Protein AF-A0A835Z784-F1 (afdb_monomer)

Secondary structure (DSSP, 8-state):
-----TT--BTTB-HHHHS-GGGSPP---HHHHHHHHHHHHHHHHH-TTSPP-------TTGGGGSBPPTTS---EEEETTEEEE--BPPTT-TTHHHHHHHHH-

Structure (mmCIF, N/CA/C/O backbone):
data_AF-A0A835Z784-F1
#
_entry.id   AF-A0A835Z784-F1
#
loop_
_atom_site.group_PDB
_atom_site.id
_atom_site.type_symbol
_atom_site.label_atom_id
_atom_site.label_alt_id
_atom_site.label_comp_id
_atom_site.label_asym_id
_atom_site.label_entity_id
_atom_site.label_seq_id
_atom_site.pdbx_PDB_ins_code
_atom_site.Cartn_x
_atom_site.Cartn_y
_atom_site.Cartn_z
_atom_site.occupancy
_atom_site.B_iso_or_equiv
_atom_site.auth_seq_id
_atom_site.auth_comp_id
_atom_site.auth_asym_id
_atom_site.auth_atom_id
_atom_site.pdbx_PDB_model_num
ATOM 1 N N . ARG A 1 1 ? 10.256 -16.336 -6.025 1.00 66.38 1 ARG A N 1
ATOM 2 C CA . ARG A 1 1 ? 9.371 -15.150 -6.152 1.00 66.38 1 ARG A CA 1
ATOM 3 C C . ARG A 1 1 ? 10.156 -14.099 -6.914 1.00 66.38 1 ARG A C 1
ATOM 5 O O . ARG A 1 1 ? 11.215 -13.735 -6.429 1.00 66.38 1 ARG A O 1
ATOM 12 N N . VAL A 1 2 ? 9.686 -13.670 -8.083 1.00 73.56 2 VAL A N 1
ATOM 13 C CA . VAL A 1 2 ? 10.287 -12.526 -8.786 1.00 73.56 2 VAL A CA 1
ATOM 14 C C . VAL A 1 2 ? 9.889 -11.252 -8.039 1.00 73.56 2 VAL A C 1
ATOM 16 O O . VAL A 1 2 ? 8.730 -11.116 -7.625 1.00 73.56 2 VAL A O 1
ATOM 19 N N . VAL A 1 3 ? 10.861 -10.378 -7.792 1.00 77.62 3 VAL A N 1
ATOM 20 C CA . VAL A 1 3 ? 10.683 -9.074 -7.146 1.00 77.62 3 VAL A CA 1
ATOM 21 C C . VAL A 1 3 ? 11.267 -8.033 -8.087 1.00 77.62 3 VAL A C 1
ATOM 23 O O . VAL A 1 3 ? 12.387 -8.203 -8.557 1.00 77.62 3 VAL A O 1
ATOM 26 N N . HIS A 1 4 ? 10.496 -6.987 -8.368 1.00 80.69 4 HIS A N 1
ATOM 27 C CA . HIS A 1 4 ? 10.965 -5.859 -9.156 1.00 80.69 4 HIS A CA 1
ATOM 28 C C . HIS A 1 4 ? 11.724 -4.927 -8.228 1.00 80.69 4 HIS A C 1
ATOM 30 O O . HIS A 1 4 ? 11.138 -4.397 -7.282 1.00 80.69 4 HIS A O 1
ATOM 36 N N . ASP A 1 5 ? 13.009 -4.725 -8.492 1.00 86.94 5 ASP A N 1
ATOM 37 C CA . ASP A 1 5 ? 13.722 -3.622 -7.870 1.00 86.94 5 ASP A CA 1
ATOM 38 C C . ASP A 1 5 ? 13.455 -2.350 -8.678 1.00 86.94 5 ASP A C 1
ATOM 40 O O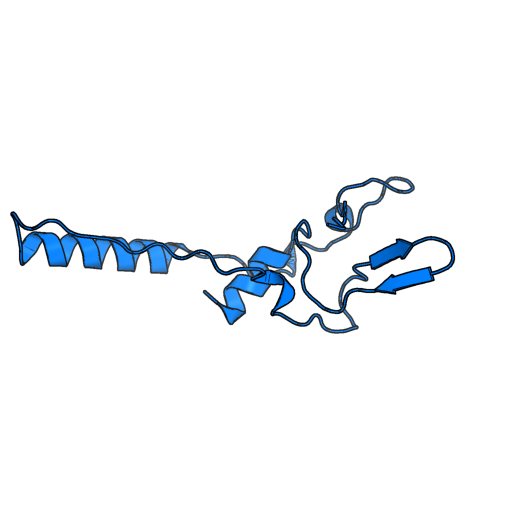 . ASP A 1 5 ? 14.153 -2.030 -9.635 1.00 86.94 5 ASP A O 1
ATOM 44 N N . LEU A 1 6 ? 12.384 -1.651 -8.309 1.00 89.38 6 LEU A N 1
ATOM 45 C CA . LEU A 1 6 ? 11.958 -0.409 -8.961 1.00 89.38 6 LEU A CA 1
ATOM 46 C C . LEU A 1 6 ? 12.765 0.812 -8.502 1.00 89.38 6 LEU A C 1
ATOM 48 O O . LEU A 1 6 ? 12.545 1.918 -8.996 1.00 89.38 6 LEU A O 1
ATOM 52 N N . SER A 1 7 ? 13.695 0.608 -7.570 1.00 89.62 7 SER A N 1
ATOM 53 C CA . SER A 1 7 ? 14.647 1.614 -7.107 1.00 89.62 7 SER A CA 1
ATOM 54 C C . SER A 1 7 ? 16.046 1.397 -7.690 1.00 89.62 7 SER A C 1
ATOM 56 O O . SER A 1 7 ? 16.886 2.287 -7.556 1.00 89.62 7 SER A O 1
ATOM 58 N N . ALA A 1 8 ? 16.299 0.257 -8.344 1.00 87.44 8 ALA A N 1
ATOM 59 C CA . ALA A 1 8 ? 17.562 -0.021 -9.013 1.00 87.44 8 ALA A CA 1
ATOM 60 C C . ALA A 1 8 ? 17.867 1.065 -10.047 1.00 87.44 8 ALA A C 1
ATOM 62 O O . ALA A 1 8 ? 17.072 1.326 -10.951 1.00 87.44 8 ALA A O 1
ATOM 63 N N . LEU A 1 9 ? 19.036 1.687 -9.904 1.00 84.62 9 LEU A N 1
ATOM 64 C CA . LEU A 1 9 ? 19.501 2.715 -10.821 1.00 84.62 9 LEU A CA 1
ATOM 65 C C . LEU A 1 9 ? 20.095 2.056 -12.066 1.00 84.62 9 LEU A C 1
ATOM 67 O O . LEU A 1 9 ? 21.139 1.406 -12.006 1.00 84.62 9 LEU A O 1
ATOM 71 N N . LEU A 1 10 ? 19.447 2.265 -13.203 1.00 81.19 10 LEU A N 1
ATOM 72 C CA . LEU A 1 10 ? 19.951 1.948 -14.530 1.00 81.19 10 LEU A CA 1
ATOM 73 C C . LEU A 1 10 ? 20.227 3.273 -15.232 1.00 81.19 10 LEU A C 1
ATOM 75 O O . LEU A 1 10 ? 19.334 4.092 -15.404 1.00 81.19 10 LEU A O 1
ATOM 79 N N . HIS A 1 11 ? 21.489 3.507 -15.591 1.00 85.94 11 HIS A N 1
ATOM 80 C CA . HIS A 1 11 ? 21.925 4.766 -16.211 1.00 85.94 11 HIS A CA 1
ATOM 81 C C . HIS A 1 11 ? 21.592 6.028 -15.387 1.00 85.94 11 HIS A C 1
ATOM 83 O O . HIS A 1 11 ? 21.413 7.104 -15.942 1.00 85.94 11 HIS A O 1
ATOM 89 N N . GLY A 1 12 ? 21.555 5.903 -14.055 1.00 87.75 12 GLY A N 1
ATOM 90 C CA . GLY A 1 12 ? 21.252 7.009 -13.139 1.00 87.75 12 GLY A CA 1
ATOM 91 C C . GLY A 1 12 ? 19.761 7.229 -12.877 1.00 87.75 12 GLY A C 1
ATOM 92 O O . GLY A 1 12 ? 19.417 8.032 -12.014 1.00 87.75 12 GLY A O 1
ATOM 93 N N . GLU A 1 13 ? 18.887 6.476 -13.542 1.00 87.50 13 GLU A N 1
ATOM 94 C CA . GLU A 1 13 ? 17.439 6.559 -13.378 1.00 87.50 13 GLU A CA 1
ATOM 95 C C . GLU A 1 13 ? 16.882 5.265 -12.787 1.00 87.50 13 GLU A C 1
ATOM 97 O O . GLU A 1 13 ? 17.424 4.178 -12.971 1.00 87.50 13 GLU A O 1
ATOM 102 N N . SER A 1 14 ? 15.779 5.375 -12.061 1.00 89.56 14 SER A N 1
ATOM 103 C CA . SER A 1 14 ? 14.980 4.233 -11.627 1.00 89.56 14 SER A CA 1
ATOM 104 C C . SER A 1 14 ? 13.517 4.583 -11.809 1.00 89.56 14 SER A C 1
ATOM 106 O O . SER A 1 14 ? 13.159 5.761 -11.786 1.00 89.56 14 SER A O 1
ATOM 108 N N . V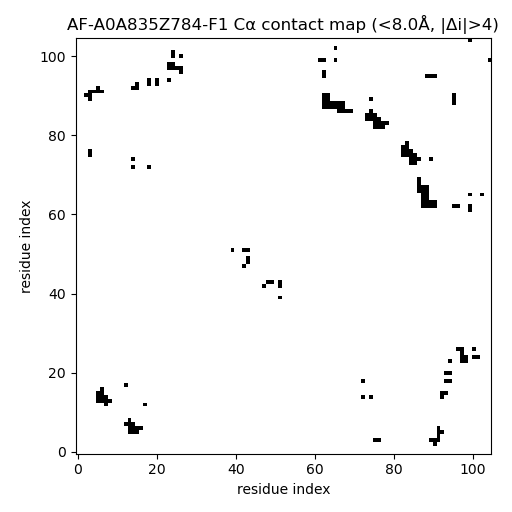AL A 1 15 ? 12.661 3.568 -11.923 1.00 89.44 15 VAL A N 1
ATOM 109 C CA . VAL A 1 15 ? 11.213 3.778 -12.045 1.00 89.44 15 VAL A CA 1
ATOM 110 C C . VAL A 1 15 ? 10.705 4.670 -10.912 1.00 89.44 15 VAL A C 1
ATOM 112 O O . VAL A 1 15 ? 9.947 5.599 -11.159 1.00 89.44 15 VAL A O 1
ATOM 115 N N . ASN A 1 16 ? 11.147 4.440 -9.673 1.00 91.12 16 ASN A N 1
ATOM 116 C CA . ASN A 1 16 ? 10.730 5.248 -8.528 1.00 91.12 16 ASN A CA 1
ATOM 117 C C . ASN A 1 16 ? 11.273 6.684 -8.539 1.00 91.12 16 ASN A C 1
ATOM 119 O O . ASN A 1 16 ? 10.616 7.558 -7.979 1.00 91.12 16 ASN A O 1
ATOM 123 N N . ASN A 1 17 ? 12.440 6.933 -9.141 1.00 90.62 17 ASN A N 1
ATOM 124 C CA . ASN A 1 17 ? 13.006 8.280 -9.247 1.00 90.62 17 ASN A CA 1
ATOM 125 C C . ASN A 1 17 ? 12.380 9.094 -10.385 1.00 90.62 17 ASN A C 1
ATOM 127 O O . ASN A 1 17 ? 12.329 10.314 -10.281 1.00 90.62 17 ASN A O 1
ATOM 131 N N . THR A 1 18 ? 11.915 8.438 -11.450 1.00 88.12 18 THR A N 1
ATOM 132 C CA . THR A 1 18 ? 11.258 9.088 -12.598 1.00 88.12 18 THR A CA 1
ATOM 133 C C . THR A 1 18 ? 9.734 9.087 -12.493 1.00 88.12 18 THR A C 1
ATOM 135 O O . THR A 1 18 ? 9.059 9.617 -13.367 1.00 88.12 18 THR A O 1
ATOM 138 N N . THR A 1 19 ? 9.168 8.452 -11.465 1.00 88.06 19 THR A N 1
ATOM 139 C CA . THR A 1 19 ? 7.728 8.500 -11.201 1.00 88.06 19 THR A CA 1
ATOM 140 C C . THR A 1 19 ? 7.366 9.872 -10.649 1.00 88.06 19 THR A C 1
ATOM 142 O O . THR A 1 19 ? 7.885 10.267 -9.606 1.00 88.06 19 THR A O 1
ATOM 145 N N . GLU A 1 20 ? 6.413 10.538 -11.294 1.00 87.81 20 GLU A N 1
ATOM 146 C CA . GLU A 1 20 ? 5.751 11.732 -10.766 1.00 87.81 20 GLU A CA 1
ATOM 147 C C . GLU A 1 20 ? 4.856 11.315 -9.592 1.00 87.81 20 GLU A C 1
ATOM 149 O O . GLU A 1 20 ? 3.710 10.890 -9.740 1.00 87.81 20 GLU A O 1
ATOM 154 N N . PHE A 1 21 ? 5.432 11.316 -8.390 1.00 84.62 21 PHE A N 1
ATOM 155 C CA . PHE A 1 21 ? 4.756 10.832 -7.187 1.00 84.62 21 PHE A CA 1
ATOM 156 C C . PHE A 1 21 ? 3.578 11.731 -6.800 1.00 84.62 21 PHE A C 1
ATOM 158 O O .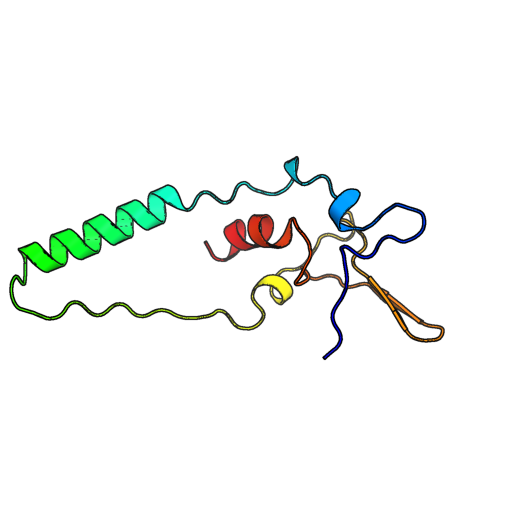 PHE A 1 21 ? 2.607 11.264 -6.211 1.00 84.62 21 PHE A O 1
ATOM 165 N N . GLU A 1 22 ? 3.662 13.004 -7.159 1.00 88.12 22 GLU A N 1
ATOM 166 C CA . GLU A 1 22 ? 2.673 14.042 -6.910 1.00 88.12 22 GLU A CA 1
ATOM 167 C C . GLU A 1 22 ? 1.353 13.788 -7.655 1.00 88.12 22 GLU A C 1
ATOM 169 O O . GLU A 1 22 ? 0.311 14.268 -7.215 1.00 88.12 22 GLU A O 1
ATOM 174 N N . GLU A 1 23 ? 1.371 12.999 -8.734 1.00 86.69 23 GLU A N 1
ATOM 175 C CA . GLU A 1 23 ? 0.157 12.565 -9.436 1.00 86.69 23 GLU A CA 1
ATOM 176 C C . GLU A 1 23 ? -0.576 11.422 -8.715 1.00 86.69 23 GLU A C 1
ATOM 178 O O . GLU A 1 23 ? -1.736 11.128 -9.016 1.00 86.69 23 GLU A O 1
ATOM 183 N N . ALA A 1 24 ? 0.083 10.741 -7.771 1.00 88.19 24 ALA A N 1
ATOM 184 C CA . ALA A 1 24 ? -0.552 9.673 -7.017 1.00 88.19 24 ALA A CA 1
ATOM 185 C C . ALA A 1 24 ? -1.601 10.249 -6.049 1.00 88.19 24 ALA A C 1
ATOM 187 O O . ALA A 1 24 ? -1.353 11.271 -5.404 1.00 88.19 24 ALA A O 1
ATOM 188 N N . PRO A 1 25 ? -2.748 9.570 -5.861 1.00 89.50 25 PRO A N 1
ATOM 189 C CA . PRO A 1 25 ? -3.718 9.985 -4.859 1.00 89.50 25 PRO A CA 1
ATOM 190 C C . PRO A 1 25 ? -3.079 10.066 -3.469 1.00 89.50 25 PRO A C 1
ATOM 192 O O . PRO A 1 25 ? -2.352 9.160 -3.045 1.00 89.50 25 PRO A O 1
ATOM 195 N N . VAL A 1 26 ? -3.369 11.147 -2.744 1.00 89.19 26 VAL A N 1
ATOM 196 C CA . VAL A 1 26 ? -2.884 11.325 -1.374 1.00 89.19 26 VAL A CA 1
ATOM 197 C C . VAL A 1 26 ? -3.520 10.267 -0.476 1.00 89.19 26 VAL A C 1
ATOM 199 O O . VAL A 1 26 ? -4.734 10.060 -0.473 1.00 89.19 26 VAL A O 1
ATOM 202 N N . VAL A 1 27 ? -2.692 9.584 0.311 1.00 85.50 27 VAL A N 1
ATOM 203 C CA . VAL A 1 27 ? -3.163 8.602 1.292 1.00 85.50 27 VAL A CA 1
ATOM 204 C C . VAL A 1 27 ? -3.521 9.325 2.590 1.00 85.50 27 VAL A C 1
ATOM 206 O O . VAL A 1 27 ? -2.670 9.536 3.453 1.00 85.50 27 VAL A O 1
ATOM 209 N N . GLU A 1 28 ? -4.790 9.700 2.739 1.00 83.88 28 GLU A N 1
ATOM 210 C CA . GLU A 1 28 ? -5.302 10.356 3.946 1.00 83.88 28 GLU A CA 1
ATOM 211 C C . GLU A 1 28 ? -6.036 9.370 4.863 1.00 83.88 28 GLU A C 1
ATOM 213 O O . GLU A 1 28 ? -7.236 9.143 4.744 1.00 83.88 28 GLU A O 1
ATOM 218 N N . CYS A 1 29 ? -5.330 8.803 5.843 1.00 80.25 29 CYS A N 1
ATOM 219 C CA . CYS A 1 29 ? -5.928 7.852 6.794 1.00 80.25 29 CYS A CA 1
ATOM 220 C C . CYS A 1 29 ? -6.522 8.508 8.057 1.00 80.25 29 CYS A C 1
ATOM 222 O O . CYS A 1 29 ? -7.001 7.801 8.946 1.00 80.25 29 CYS A O 1
ATOM 224 N N . GLY A 1 30 ? -6.462 9.841 8.179 1.00 85.31 30 GLY A N 1
ATOM 225 C CA . GLY A 1 30 ? -6.824 10.559 9.409 1.00 85.31 30 GLY A CA 1
ATOM 226 C C . GLY A 1 30 ? -8.271 10.324 9.846 1.00 85.31 30 GLY A C 1
ATOM 227 O O . GLY A 1 30 ? -8.518 9.970 10.997 1.00 85.31 30 GLY A O 1
ATOM 228 N N . HIS A 1 31 ? -9.213 10.423 8.907 1.00 85.88 31 HIS A N 1
ATOM 229 C CA . HIS A 1 31 ? -10.640 10.223 9.169 1.00 85.88 31 HIS A CA 1
ATOM 230 C C . HIS A 1 31 ? -10.965 8.784 9.616 1.00 85.88 31 HIS A C 1
ATOM 232 O O . HIS A 1 31 ? -11.772 8.579 10.523 1.00 85.88 31 HIS A O 1
ATOM 238 N N . ILE A 1 32 ? -10.292 7.778 9.040 1.00 87.19 32 ILE A N 1
ATOM 239 C CA . ILE A 1 32 ? -10.445 6.367 9.437 1.00 87.19 32 ILE A CA 1
ATOM 240 C C . ILE A 1 32 ? -9.923 6.163 10.861 1.00 87.19 32 ILE A C 1
ATOM 242 O O . ILE A 1 32 ? -10.577 5.516 11.682 1.00 87.19 32 ILE A O 1
ATOM 246 N N . PHE A 1 33 ? -8.757 6.734 11.174 1.00 89.38 33 PHE A N 1
ATOM 247 C CA . PHE A 1 33 ? -8.173 6.651 12.509 1.00 89.38 33 PHE A CA 1
ATOM 248 C C . PHE A 1 33 ? -9.075 7.301 13.564 1.00 89.38 33 PHE A C 1
ATOM 250 O O . PHE A 1 33 ? -9.336 6.699 14.608 1.00 89.38 33 PHE A O 1
ATOM 257 N N . GLU A 1 34 ? -9.610 8.485 13.268 1.00 94.25 34 GLU A N 1
ATOM 258 C CA . GLU A 1 34 ? -10.562 9.176 14.135 1.00 94.25 34 GLU A CA 1
ATOM 259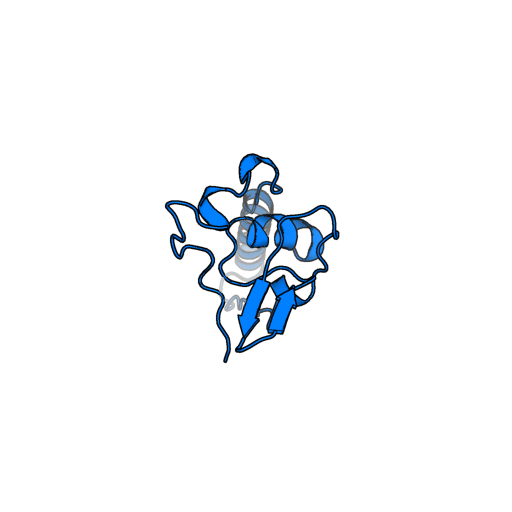 C C . GLU A 1 34 ? -11.824 8.333 14.372 1.00 94.25 34 GLU A C 1
ATOM 261 O O . GLU A 1 34 ? -12.193 8.084 15.524 1.00 94.25 34 GLU A O 1
ATOM 266 N N . ALA A 1 35 ? -12.435 7.803 13.308 1.00 93.31 35 ALA A N 1
ATOM 267 C CA . ALA A 1 35 ? -13.611 6.941 13.410 1.00 93.31 35 ALA A CA 1
ATOM 268 C C . ALA A 1 35 ? -13.339 5.677 14.248 1.00 93.31 35 ALA A C 1
ATOM 270 O O . ALA A 1 35 ? -14.164 5.286 15.084 1.00 93.31 35 ALA A O 1
ATOM 271 N N . MET A 1 36 ? -12.165 5.054 14.084 1.00 94.12 36 MET A N 1
ATOM 272 C CA . MET A 1 36 ? -11.748 3.907 14.897 1.00 94.12 36 MET A CA 1
ATOM 273 C C . MET A 1 36 ? -11.620 4.271 16.379 1.00 94.12 36 MET A C 1
ATOM 275 O O . MET A 1 36 ? -12.131 3.534 17.228 1.00 94.12 36 MET 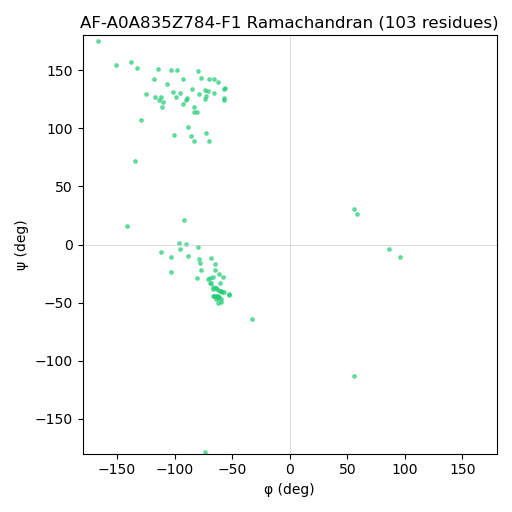A O 1
ATOM 279 N N . LEU A 1 37 ? -10.981 5.397 16.711 1.00 95.88 37 LEU A N 1
ATOM 280 C CA . LEU A 1 37 ? -10.847 5.851 18.098 1.00 95.88 37 LEU A CA 1
ATOM 281 C C . LEU A 1 37 ? -12.209 6.148 18.720 1.00 95.88 37 LEU A C 1
ATOM 283 O O . LEU A 1 37 ? -12.485 5.689 19.832 1.00 95.88 37 LEU A O 1
ATOM 287 N N . TYR A 1 38 ? -13.087 6.835 17.988 1.00 97.38 38 TYR A N 1
ATOM 288 C CA . TYR A 1 38 ? -14.444 7.131 18.443 1.00 97.38 38 TYR A CA 1
ATOM 289 C C . TYR A 1 38 ? -15.237 5.845 18.708 1.00 97.38 38 TYR A C 1
ATOM 291 O O . TYR A 1 38 ? -15.954 5.713 19.710 1.00 97.38 38 TYR A O 1
ATOM 299 N N . ARG A 1 39 ? -15.063 4.835 17.849 1.00 96.62 39 ARG A N 1
ATOM 300 C CA . ARG A 1 39 ? -15.686 3.523 18.035 1.00 96.62 39 ARG A CA 1
ATOM 301 C C . ARG A 1 39 ? -15.141 2.794 19.262 1.00 96.62 39 ARG A C 1
ATOM 303 O O . ARG A 1 39 ? -15.924 2.256 20.042 1.00 96.62 39 ARG A O 1
ATOM 310 N N . ILE A 1 40 ? -13.827 2.789 19.469 1.00 97.19 40 ILE A N 1
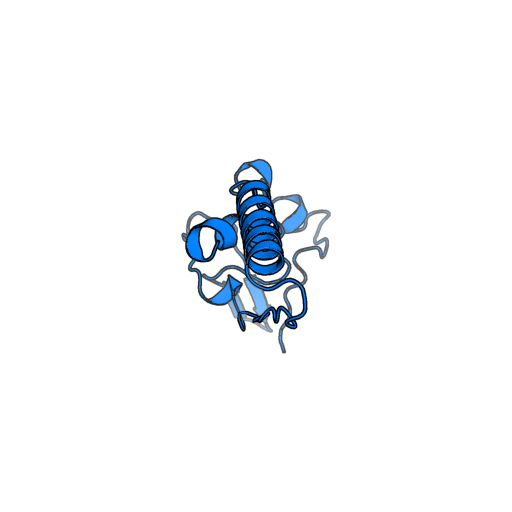ATOM 311 C CA . ILE A 1 40 ? -13.208 2.173 20.654 1.00 97.19 40 ILE A CA 1
ATOM 312 C C . ILE A 1 40 ? -13.679 2.879 21.930 1.00 97.19 40 ILE A C 1
ATOM 314 O O . ILE A 1 40 ? -14.048 2.218 22.906 1.00 97.19 40 ILE A O 1
ATOM 318 N N . TRP A 1 41 ? -13.707 4.212 21.917 1.00 98.06 41 TRP A N 1
ATOM 319 C CA . TRP A 1 41 ? -14.147 5.021 23.046 1.00 98.06 41 TRP A CA 1
ATOM 320 C C . TRP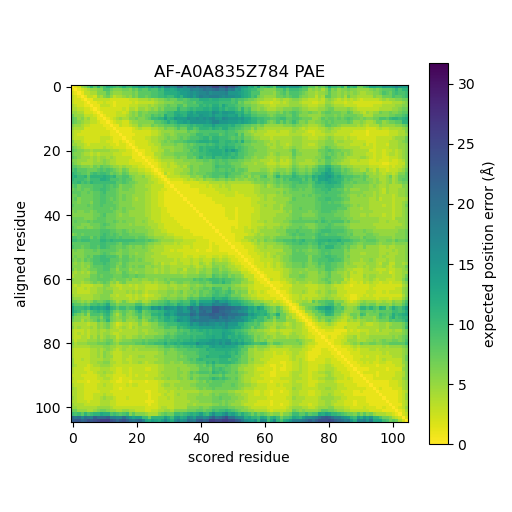 A 1 41 ? -15.614 4.756 23.398 1.00 98.06 41 TRP A C 1
ATOM 322 O O . TRP A 1 41 ? -15.911 4.414 24.543 1.00 98.06 41 TRP A O 1
ATOM 332 N N . SER A 1 42 ? -16.520 4.806 22.418 1.00 98.12 42 SER A 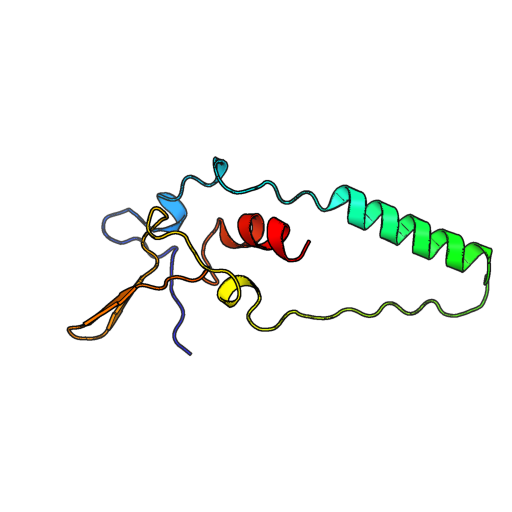N 1
ATOM 333 C CA . SER A 1 42 ? -17.947 4.516 22.635 1.00 98.12 42 SER A CA 1
ATOM 334 C C . SER A 1 42 ? -18.186 3.097 23.165 1.00 98.12 42 SER A C 1
ATOM 336 O O . SER A 1 42 ? -18.975 2.908 24.093 1.00 98.12 42 SER A O 1
ATOM 338 N N . LEU A 1 43 ? -17.451 2.096 22.664 1.00 98.12 43 LEU A N 1
ATOM 339 C CA . LEU A 1 43 ? -17.507 0.729 23.192 1.00 98.12 43 LEU A CA 1
ATOM 340 C C . LEU A 1 43 ? -17.020 0.645 24.644 1.00 98.12 43 LEU A C 1
ATOM 342 O O . LEU A 1 43 ? -17.601 -0.100 25.434 1.00 98.12 43 LEU A O 1
ATOM 346 N N . ARG A 1 44 ? -15.985 1.409 25.017 1.00 98.00 44 ARG A N 1
ATOM 347 C CA . ARG A 1 44 ? -15.502 1.466 26.404 1.00 98.00 44 ARG A CA 1
ATOM 348 C C . ARG A 1 44 ? -16.526 2.110 27.337 1.00 98.00 44 ARG A C 1
ATOM 350 O O . ARG A 1 44 ? -16.676 1.623 28.452 1.00 98.00 44 ARG A O 1
ATOM 357 N N . GLN A 1 45 ? -17.231 3.150 26.891 1.00 98.44 45 GLN A N 1
ATOM 358 C CA . GLN A 1 45 ? -18.300 3.774 27.679 1.00 98.44 45 GLN A CA 1
ATOM 359 C C . GLN A 1 45 ? -19.464 2.801 27.911 1.00 98.44 45 GLN A C 1
ATOM 361 O O . GLN A 1 45 ? -19.906 2.625 29.043 1.00 98.44 45 GLN A O 1
ATOM 366 N N . ALA A 1 46 ? -19.911 2.108 26.859 1.00 98.25 46 ALA A N 1
ATOM 367 C CA . ALA A 1 46 ? -21.005 1.142 26.957 1.00 98.25 46 ALA A CA 1
ATOM 368 C C . ALA A 1 46 ? -20.630 -0.109 27.774 1.00 98.25 46 ALA A C 1
ATOM 370 O O . ALA A 1 46 ? -21.471 -0.676 28.471 1.00 98.25 46 ALA A O 1
ATOM 371 N N . TRP A 1 47 ? -19.364 -0.540 27.714 1.00 97.94 47 TRP A N 1
ATOM 372 C CA . TRP A 1 47 ? -18.902 -1.777 28.348 1.00 97.94 47 TRP A CA 1
ATOM 373 C C . TRP A 1 47 ? -17.583 -1.593 29.125 1.00 97.94 47 TRP A C 1
ATOM 375 O O . TRP A 1 47 ? -16.551 -2.154 28.739 1.00 97.94 47 TRP A O 1
ATOM 385 N N . PRO A 1 48 ? -17.591 -0.897 30.283 1.00 97.94 48 PRO A N 1
ATOM 386 C CA . PRO A 1 48 ? -16.373 -0.429 30.960 1.00 97.94 48 PRO A CA 1
ATOM 387 C C . PRO A 1 48 ? -15.362 -1.508 31.344 1.00 97.94 48 PRO A C 1
ATOM 389 O O . PRO A 1 48 ? -14.167 -1.233 31.432 1.00 97.94 48 PRO A O 1
ATOM 392 N N . ARG A 1 49 ? -15.822 -2.741 31.578 1.00 97.75 49 ARG A N 1
ATOM 393 C CA . ARG A 1 49 ? -14.986 -3.868 32.028 1.00 97.75 49 ARG A CA 1
ATOM 394 C C . ARG A 1 49 ? -14.822 -4.971 30.985 1.00 97.75 49 ARG A C 1
ATOM 396 O O . ARG A 1 49 ? -14.076 -5.918 31.222 1.00 97.75 49 ARG A O 1
ATOM 403 N N . LYS A 1 50 ? -15.526 -4.897 29.851 1.00 97.75 50 LYS A N 1
ATOM 404 C CA . LYS A 1 50 ? -15.410 -5.923 28.809 1.00 97.75 50 LYS A CA 1
ATOM 405 C C . LYS A 1 50 ? -14.143 -5.681 27.993 1.00 97.75 50 LYS A C 1
ATOM 407 O O . LYS A 1 50 ? -13.685 -4.552 27.823 1.00 97.75 50 LYS A O 1
ATOM 412 N N . ARG A 1 51 ? -13.560 -6.769 27.492 1.00 97.56 51 ARG A N 1
ATOM 413 C CA . ARG A 1 51 ? -12.430 -6.700 26.568 1.00 97.56 51 ARG A CA 1
ATOM 414 C C . ARG A 1 51 ? -12.944 -6.235 25.206 1.00 97.56 51 ARG A C 1
ATOM 416 O O . ARG A 1 51 ? -13.873 -6.831 24.674 1.00 97.56 51 ARG A O 1
ATOM 423 N N . ILE A 1 52 ? -12.325 -5.196 24.656 1.00 97.06 52 ILE A N 1
ATOM 424 C CA . ILE A 1 52 ? -12.550 -4.761 23.276 1.00 97.06 52 ILE A CA 1
ATOM 425 C C . ILE A 1 52 ? -11.543 -5.516 22.411 1.00 97.06 52 ILE A C 1
ATOM 427 O O . ILE A 1 52 ? -10.346 -5.484 22.697 1.00 97.06 52 ILE A O 1
ATOM 431 N N . LEU A 1 53 ? -12.030 -6.231 21.402 1.00 96.06 53 LEU A N 1
ATOM 432 C CA . LEU A 1 53 ? -11.207 -6.980 20.457 1.00 96.06 53 LEU A CA 1
ATOM 433 C C . LEU A 1 53 ? -11.200 -6.243 19.119 1.00 96.06 53 LEU A C 1
ATOM 435 O O . LEU A 1 53 ? -12.241 -5.762 18.676 1.00 96.06 53 LEU A O 1
ATOM 439 N N . ILE A 1 54 ? -10.033 -6.166 18.486 1.00 93.56 54 ILE A N 1
ATOM 440 C CA . ILE A 1 54 ? -9.857 -5.569 17.162 1.00 93.56 54 ILE A CA 1
ATOM 441 C C . ILE A 1 54 ? -9.387 -6.678 16.229 1.00 93.56 54 ILE A C 1
ATOM 443 O O . ILE A 1 54 ? -8.410 -7.365 16.530 1.00 93.56 54 ILE A O 1
ATOM 447 N N . SER A 1 55 ? -10.085 -6.852 15.107 1.00 92.50 55 SER A N 1
ATOM 448 C CA . SER A 1 55 ? -9.621 -7.724 14.031 1.00 92.50 55 SER A CA 1
ATOM 449 C C . SER A 1 55 ? -8.754 -6.915 13.079 1.00 92.50 55 SER A C 1
ATOM 451 O O . SER A 1 55 ? -9.179 -5.872 12.584 1.00 92.50 55 SER A O 1
ATOM 453 N N . LYS A 1 56 ? -7.540 -7.399 12.829 1.00 90.75 56 LYS A N 1
ATOM 454 C CA . LYS A 1 56 ? -6.651 -6.875 11.796 1.00 90.75 56 LYS A CA 1
ATOM 455 C C . LYS A 1 56 ? -6.531 -7.931 10.707 1.00 90.75 56 LYS A C 1
ATOM 457 O O . LYS A 1 56 ? -6.182 -9.072 11.000 1.00 90.75 56 LYS A O 1
ATOM 462 N N . MET A 1 57 ? -6.792 -7.537 9.467 1.00 88.69 57 MET A N 1
ATOM 463 C CA . MET A 1 57 ? -6.652 -8.397 8.296 1.00 88.69 57 MET A CA 1
ATOM 464 C C . MET A 1 57 ? -5.594 -7.820 7.364 1.00 88.69 57 MET A C 1
ATOM 466 O O . MET A 1 57 ? -5.487 -6.605 7.219 1.00 88.69 57 MET A O 1
ATOM 470 N N . ASP A 1 58 ? -4.808 -8.704 6.759 1.00 89.62 58 ASP A N 1
ATOM 471 C CA . ASP A 1 58 ? -3.862 -8.355 5.706 1.00 89.62 58 ASP A CA 1
ATOM 472 C C . ASP A 1 58 ? -4.459 -8.735 4.350 1.00 89.62 58 ASP A C 1
ATOM 474 O O . ASP A 1 58 ? -4.958 -9.852 4.169 1.00 89.62 58 ASP A O 1
ATOM 478 N N . VAL A 1 59 ? -4.428 -7.808 3.394 1.00 87.75 59 VAL A N 1
ATOM 479 C CA . VAL A 1 59 ? -4.964 -8.052 2.053 1.00 87.75 59 VAL A CA 1
ATOM 480 C C . VAL A 1 59 ? -3.865 -8.657 1.188 1.00 87.75 59 VAL A C 1
ATOM 482 O O . VAL A 1 59 ? -2.991 -7.968 0.653 1.00 87.75 59 VAL A O 1
ATOM 485 N N . LYS A 1 60 ? -3.926 -9.980 1.013 1.00 86.12 60 LYS A N 1
ATOM 486 C CA . LYS A 1 60 ? -2.954 -10.712 0.199 1.00 86.12 60 LYS A CA 1
ATOM 487 C C . LYS A 1 60 ? -2.914 -10.155 -1.226 1.00 86.12 60 LYS A C 1
ATOM 489 O O . LYS A 1 60 ? -3.911 -10.138 -1.943 1.00 86.12 60 LYS A O 1
ATOM 494 N N . SER A 1 61 ? -1.714 -9.791 -1.670 1.00 86.38 61 SER A N 1
ATOM 495 C CA . SER A 1 61 ? -1.458 -9.271 -3.021 1.00 86.38 61 SER A CA 1
ATOM 496 C C . SER A 1 61 ? -2.241 -8.001 -3.376 1.00 86.38 61 SER A C 1
ATOM 498 O O . SER A 1 61 ? -2.458 -7.788 -4.563 1.00 86.38 61 SER A O 1
ATOM 500 N N . ALA A 1 62 ? -2.629 -7.178 -2.390 1.00 88.94 62 ALA A N 1
ATOM 501 C CA . ALA A 1 62 ? -3.427 -5.953 -2.550 1.00 88.94 62 ALA A CA 1
ATOM 502 C C . ALA A 1 62 ? -3.169 -5.204 -3.870 1.00 88.94 62 ALA A C 1
ATOM 504 O O . ALA A 1 62 ? -4.014 -5.197 -4.758 1.00 88.94 62 ALA A O 1
ATOM 505 N N . PHE A 1 63 ? -1.949 -4.699 -4.070 1.00 90.81 63 PHE A N 1
ATOM 506 C CA . PHE A 1 63 ? -1.591 -3.916 -5.259 1.00 90.81 63 PHE A CA 1
ATOM 507 C C . PHE A 1 63 ? -1.839 -4.664 -6.576 1.00 90.81 63 PHE A C 1
ATOM 509 O O . PHE A 1 63 ? -2.421 -4.120 -7.508 1.00 90.81 63 PHE A O 1
ATOM 516 N N . ARG A 1 64 ? -1.524 -5.960 -6.632 1.00 88.88 64 ARG A N 1
ATOM 517 C CA . ARG A 1 64 ? -1.686 -6.761 -7.855 1.00 88.88 64 ARG A CA 1
ATOM 518 C C . ARG A 1 64 ? -3.144 -6.992 -8.253 1.00 88.88 64 ARG A C 1
ATOM 520 O O . ARG A 1 64 ? -3.392 -7.481 -9.353 1.00 88.88 64 ARG A O 1
ATOM 527 N N . GLN A 1 65 ? -4.097 -6.673 -7.379 1.00 89.00 65 GLN A N 1
ATOM 528 C CA . GLN A 1 65 ? -5.521 -6.743 -7.696 1.00 89.00 65 GLN A CA 1
ATOM 529 C C . GLN A 1 65 ? -5.965 -5.556 -8.566 1.00 89.00 65 GLN A C 1
ATOM 531 O O . GLN A 1 65 ? -6.939 -5.679 -9.308 1.00 89.00 65 GLN A O 1
ATOM 536 N N . LEU A 1 66 ? -5.226 -4.440 -8.549 1.00 89.38 66 LEU A N 1
ATOM 537 C CA . LEU A 1 66 ? -5.553 -3.240 -9.318 1.00 89.38 66 LEU A CA 1
ATOM 538 C C . LEU A 1 66 ? -4.817 -3.213 -10.651 1.00 89.38 66 LEU A C 1
ATOM 540 O O . LEU A 1 66 ? -3.611 -3.453 -10.721 1.00 89.38 66 LEU A O 1
ATOM 544 N N . ALA A 1 67 ? -5.577 -2.963 -11.716 1.00 88.88 67 ALA A N 1
ATOM 545 C CA . ALA A 1 67 ? -5.038 -2.750 -13.050 1.00 88.88 67 ALA A CA 1
ATOM 546 C C . ALA A 1 67 ? -4.444 -1.348 -13.178 1.00 88.88 67 ALA A C 1
ATOM 548 O O . ALA A 1 67 ? -4.981 -0.393 -12.624 1.00 88.88 67 ALA A O 1
ATOM 549 N N . LEU A 1 68 ? -3.344 -1.256 -13.917 1.00 82.56 68 LEU A N 1
ATOM 550 C CA . LEU A 1 68 ? -2.785 0.005 -14.382 1.00 82.56 68 LEU A CA 1
ATOM 551 C C . LEU A 1 68 ? -3.339 0.323 -15.767 1.00 82.56 68 LEU A C 1
ATOM 553 O O . LEU A 1 68 ? -3.490 -0.576 -16.597 1.00 82.56 68 LEU A O 1
ATOM 557 N N . ASP A 1 69 ? -3.611 1.601 -16.017 1.00 77.38 69 ASP A N 1
ATOM 558 C CA . ASP A 1 69 ? -3.816 2.082 -17.380 1.00 77.38 69 ASP A CA 1
ATOM 559 C C . ASP A 1 69 ? -2.494 1.958 -18.159 1.00 77.38 69 ASP A C 1
ATOM 561 O O . ASP A 1 69 ? -1.410 2.196 -17.624 1.00 77.38 69 ASP A O 1
ATOM 565 N N . VAL A 1 70 ? -2.588 1.602 -19.439 1.00 65.44 70 VAL A N 1
ATOM 566 C CA . VAL A 1 70 ? -1.462 1.414 -20.369 1.00 65.44 70 VAL A CA 1
ATOM 567 C C . VAL A 1 70 ? -0.710 2.727 -20.622 1.00 65.44 70 VAL A C 1
ATOM 569 O O . VAL A 1 70 ? 0.415 2.716 -21.111 1.00 65.44 70 VAL A O 1
ATOM 572 N N . ARG A 1 71 ? -1.330 3.864 -20.286 1.00 70.44 71 ARG A N 1
ATOM 573 C CA . ARG A 1 71 ? -0.711 5.198 -20.317 1.00 70.44 71 ARG A CA 1
ATOM 574 C C . ARG A 1 71 ? 0.189 5.488 -19.112 1.00 70.44 71 ARG A C 1
ATOM 576 O O . ARG A 1 71 ? 0.899 6.486 -19.133 1.00 70.44 71 ARG A O 1
ATOM 583 N N . GLY A 1 72 ? 0.126 4.661 -18.068 1.00 68.12 72 GLY A N 1
ATOM 584 C CA . GLY A 1 72 ? 0.952 4.796 -16.872 1.00 68.12 72 GLY A CA 1
ATOM 585 C C . GLY A 1 72 ? 2.413 4.379 -17.093 1.00 68.12 72 GLY A C 1
ATOM 586 O O . GLY A 1 72 ? 2.798 3.983 -18.197 1.00 68.12 72 GLY A O 1
ATOM 587 N N . PRO A 1 73 ? 3.250 4.436 -16.042 1.00 71.69 73 PRO A N 1
ATOM 588 C CA . PRO A 1 73 ? 4.645 4.035 -16.143 1.00 71.69 73 PRO A CA 1
ATOM 589 C C . PRO A 1 73 ? 4.765 2.556 -16.504 1.00 71.69 73 PRO A C 1
ATOM 591 O O . PRO A 1 73 ? 4.041 1.701 -15.986 1.00 71.69 73 PRO A O 1
ATOM 594 N N . LEU A 1 74 ? 5.728 2.248 -17.372 1.00 77.06 74 LEU A N 1
ATOM 595 C CA . LEU A 1 74 ? 6.012 0.881 -17.776 1.00 77.06 74 LEU A CA 1
ATOM 596 C C . LEU A 1 74 ? 6.690 0.134 -16.620 1.00 77.06 74 LEU A C 1
ATOM 598 O O . LEU A 1 74 ? 7.903 0.206 -16.426 1.00 77.06 74 LEU A O 1
ATOM 602 N N . LEU A 1 75 ? 5.896 -0.595 -15.841 1.00 85.56 75 LEU A N 1
ATOM 603 C CA . LEU A 1 75 ? 6.408 -1.495 -14.816 1.00 85.56 75 LEU A CA 1
ATOM 604 C C . LEU A 1 75 ? 6.778 -2.812 -15.492 1.00 85.56 75 LEU A C 1
ATOM 606 O O . LEU A 1 75 ? 5.914 -3.503 -16.020 1.00 85.56 75 LEU A O 1
ATOM 610 N N . GLY A 1 76 ? 8.058 -3.164 -15.515 1.00 84.44 76 GLY A N 1
ATOM 611 C CA . GLY A 1 76 ? 8.494 -4.360 -16.224 1.00 84.44 76 GLY A CA 1
ATOM 612 C C . GLY A 1 76 ? 9.912 -4.782 -15.889 1.00 84.44 76 GLY A C 1
ATOM 613 O O . GLY A 1 76 ? 10.614 -4.124 -15.121 1.00 84.44 76 GLY A O 1
ATOM 614 N N . TYR A 1 77 ? 10.321 -5.917 -16.440 1.00 85.00 77 TYR A N 1
ATOM 615 C CA . TYR A 1 77 ? 11.673 -6.448 -16.304 1.00 85.00 77 TYR A CA 1
ATOM 616 C C . TYR A 1 77 ? 12.042 -7.285 -17.520 1.00 85.00 77 TYR A C 1
ATOM 618 O O . TYR A 1 77 ? 11.189 -7.857 -18.202 1.00 85.00 77 TYR A O 1
ATOM 626 N N . ARG A 1 78 ? 13.344 -7.383 -17.775 1.00 86.75 78 ARG A N 1
ATOM 627 C CA . ARG A 1 78 ? 13.885 -8.310 -18.762 1.00 86.75 78 ARG A CA 1
ATOM 628 C C . ARG A 1 78 ? 14.088 -9.679 -18.120 1.00 86.75 78 ARG A C 1
ATOM 630 O O . ARG A 1 78 ? 14.677 -9.783 -17.045 1.00 86.75 78 ARG A O 1
ATOM 637 N N . TYR A 1 79 ? 13.655 -10.724 -18.806 1.00 87.50 79 TYR A N 1
ATOM 638 C CA . TYR A 1 79 ? 13.912 -12.109 -18.440 1.00 87.50 79 TYR A CA 1
ATOM 639 C C . TYR A 1 79 ? 14.458 -12.846 -19.662 1.00 87.50 79 TYR A C 1
ATOM 641 O O . TYR A 1 79 ? 13.722 -13.109 -20.607 1.00 87.50 79 TYR A O 1
ATOM 649 N N . ASN A 1 80 ? 15.760 -13.148 -19.655 1.00 90.38 80 ASN A N 1
ATOM 650 C CA . ASN A 1 80 ? 16.497 -13.673 -20.811 1.00 90.38 80 ASN A CA 1
ATOM 651 C C . ASN A 1 80 ? 16.379 -12.758 -22.048 1.00 90.38 80 ASN A C 1
ATOM 653 O O . ASN A 1 80 ? 16.907 -11.642 -22.059 1.00 90.38 80 ASN A O 1
ATOM 657 N N . ASP A 1 81 ? 15.716 -13.236 -23.091 1.00 94.44 81 ASP A N 1
ATOM 658 C CA . ASP A 1 81 ? 15.407 -12.573 -24.357 1.00 94.44 81 ASP A CA 1
ATOM 659 C C . ASP A 1 81 ? 14.000 -11.952 -24.382 1.00 94.44 81 ASP A C 1
ATOM 661 O O . ASP A 1 81 ? 13.616 -11.328 -25.369 1.00 94.44 81 ASP A O 1
ATOM 665 N N . LEU A 1 82 ? 13.250 -12.064 -23.282 1.00 92.00 82 LEU A N 1
ATOM 666 C CA . LEU A 1 82 ? 11.897 -11.539 -23.147 1.00 92.00 82 LEU A CA 1
ATOM 667 C C . LEU A 1 82 ? 11.866 -10.255 -22.317 1.00 92.00 82 LEU A C 1
ATOM 669 O O . LEU A 1 82 ? 12.640 -10.068 -21.374 1.00 92.00 82 LEU A O 1
ATOM 673 N N . VAL A 1 83 ? 10.900 -9.396 -22.633 1.00 88.44 83 VAL A N 1
ATOM 674 C CA . VAL A 1 83 ? 10.500 -8.263 -21.795 1.00 88.44 83 VAL A CA 1
ATOM 675 C C . VAL A 1 83 ? 9.121 -8.567 -21.232 1.00 88.44 83 VAL A C 1
ATOM 677 O O . VAL A 1 83 ? 8.177 -8.821 -21.978 1.00 88.44 83 VAL A O 1
ATOM 680 N N . VAL A 1 84 ? 9.013 -8.553 -19.909 1.00 88.31 84 VAL A N 1
ATOM 681 C CA . VAL A 1 84 ? 7.749 -8.701 -19.193 1.00 88.31 84 VAL A CA 1
ATOM 682 C C . VAL A 1 84 ? 7.272 -7.314 -18.799 1.00 88.31 84 VAL A C 1
ATOM 684 O O . VAL A 1 84 ? 8.017 -6.562 -18.172 1.00 88.31 84 VAL A O 1
ATOM 687 N N . VAL A 1 85 ? 6.034 -6.993 -19.167 1.00 87.25 85 VAL A N 1
ATOM 688 C CA . VAL A 1 85 ? 5.351 -5.755 -18.784 1.00 87.25 85 VAL A CA 1
ATOM 689 C C . VAL A 1 85 ? 4.180 -6.115 -17.884 1.00 87.25 85 VAL A C 1
ATOM 691 O O . VAL A 1 85 ? 3.313 -6.911 -18.252 1.00 87.25 85 VAL A O 1
ATOM 694 N N . ASP A 1 86 ? 4.153 -5.526 -16.701 1.00 89.56 86 ASP A N 1
ATOM 695 C CA . ASP A 1 86 ? 3.110 -5.717 -15.715 1.00 89.56 86 ASP A CA 1
ATOM 696 C C . ASP A 1 86 ? 2.021 -4.655 -15.849 1.00 89.56 86 ASP A C 1
ATOM 698 O O . ASP A 1 86 ? 2.242 -3.466 -15.644 1.00 89.56 86 ASP A O 1
ATOM 702 N N . LEU A 1 87 ? 0.794 -5.113 -16.094 1.00 89.81 87 LEU A N 1
ATOM 703 C CA . LEU A 1 87 ? -0.400 -4.264 -16.196 1.00 89.81 87 LEU A CA 1
ATOM 704 C C . LEU A 1 87 ? -1.134 -4.114 -14.853 1.00 89.81 87 LEU A C 1
ATOM 706 O O . LEU A 1 87 ? -2.338 -3.860 -14.804 1.00 89.81 87 LEU A O 1
ATOM 710 N N . ARG A 1 88 ? -0.433 -4.350 -13.742 1.00 90.12 88 ARG A N 1
ATOM 711 C CA . ARG A 1 88 ? -0.962 -4.298 -12.373 1.00 90.12 88 ARG A CA 1
ATOM 712 C C . ARG A 1 88 ? -0.021 -3.491 -11.493 1.00 90.12 88 ARG A C 1
ATOM 714 O O . ARG A 1 88 ? 1.190 -3.523 -11.720 1.00 90.12 88 ARG A O 1
ATOM 721 N N . LEU A 1 89 ? -0.553 -2.850 -10.449 1.00 90.50 89 LEU A N 1
ATOM 722 C CA . LEU A 1 89 ? 0.298 -2.163 -9.476 1.00 90.50 89 LEU A CA 1
ATOM 723 C C . LEU A 1 89 ? 1.309 -3.143 -8.869 1.00 90.50 89 LEU A C 1
ATOM 725 O O . LEU A 1 89 ? 0.964 -4.252 -8.441 1.00 90.50 89 LEU A O 1
ATOM 729 N N . GLN A 1 90 ? 2.567 -2.714 -8.805 1.00 90.75 90 GLN A N 1
ATOM 730 C CA . GLN A 1 90 ? 3.649 -3.533 -8.276 1.00 90.75 90 GLN A CA 1
ATOM 731 C C . GLN A 1 90 ? 3.961 -3.214 -6.821 1.00 90.75 90 GLN A C 1
ATOM 733 O O . GLN A 1 90 ? 3.848 -2.084 -6.345 1.00 90.75 90 GLN A O 1
ATOM 738 N N . PHE A 1 91 ? 4.429 -4.238 -6.113 1.00 89.81 91 PHE A N 1
ATOM 739 C CA . PHE A 1 91 ? 5.087 -4.031 -4.831 1.00 89.81 91 PHE A CA 1
ATOM 740 C C . PHE A 1 91 ? 6.450 -3.384 -5.076 1.00 89.81 91 PHE A C 1
ATOM 742 O O . PHE A 1 91 ? 7.204 -3.860 -5.919 1.00 89.81 91 PHE A O 1
ATOM 749 N N . GLY A 1 92 ? 6.749 -2.321 -4.330 1.00 89.62 92 GLY A N 1
ATOM 750 C CA . GLY A 1 92 ? 7.980 -1.544 -4.481 1.00 89.62 92 GLY A CA 1
ATOM 751 C C . GLY A 1 92 ? 7.840 -0.300 -5.359 1.00 89.62 92 GLY A C 1
ATOM 752 O O . GLY A 1 92 ? 8.744 0.526 -5.338 1.00 89.62 92 GLY A O 1
ATOM 753 N N . TRP A 1 93 ? 6.722 -0.124 -6.077 1.00 92.06 93 TRP A N 1
ATOM 754 C CA . TRP A 1 93 ? 6.460 1.128 -6.789 1.00 92.06 93 TRP A CA 1
ATOM 755 C C . TRP A 1 93 ? 5.963 2.183 -5.802 1.00 92.06 93 TRP A C 1
ATOM 757 O O . TRP A 1 93 ? 5.031 1.919 -5.034 1.00 92.06 93 TRP A O 1
ATOM 767 N N . ARG A 1 94 ? 6.574 3.369 -5.814 1.00 90.69 94 ARG A N 1
ATOM 768 C CA . 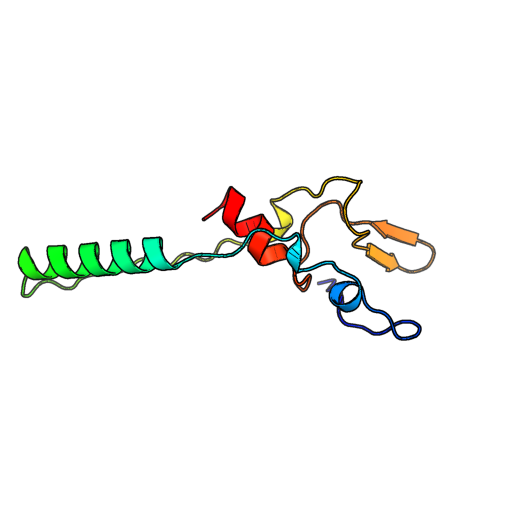ARG A 1 94 ? 6.312 4.426 -4.829 1.00 90.69 94 ARG A CA 1
ATOM 769 C C . ARG A 1 94 ? 4.856 4.908 -4.832 1.00 90.69 94 ARG A C 1
ATOM 771 O O . ARG A 1 94 ? 4.338 5.210 -3.762 1.00 90.69 94 ARG A O 1
ATOM 778 N N . SER A 1 95 ? 4.182 4.910 -5.982 1.00 91.56 95 SER A N 1
ATOM 779 C CA . SER A 1 95 ? 2.791 5.380 -6.103 1.00 91.56 95 SER A CA 1
ATOM 780 C C . SER A 1 95 ? 1.733 4.297 -5.857 1.00 91.56 95 SER A C 1
ATOM 782 O O . SER A 1 95 ? 0.556 4.622 -5.705 1.00 91.56 95 SER A O 1
ATOM 784 N N . SER A 1 96 ? 2.116 3.015 -5.755 1.00 91.75 96 SER A N 1
ATOM 785 C CA . SER A 1 96 ? 1.172 1.909 -5.505 1.00 91.75 96 SER A CA 1
ATOM 786 C C . SER A 1 96 ? 0.261 2.119 -4.285 1.00 91.75 96 SER A C 1
ATOM 788 O O . SER A 1 96 ? -0.932 1.836 -4.404 1.00 91.75 96 SER A O 1
ATOM 790 N N . PRO A 1 97 ? 0.745 2.614 -3.124 1.00 91.00 97 PRO A N 1
ATOM 791 C CA . PRO A 1 97 ? -0.119 2.870 -1.971 1.00 91.00 97 PRO A CA 1
ATOM 792 C C . PRO A 1 97 ? -1.208 3.920 -2.230 1.00 91.00 97 PRO A C 1
ATOM 794 O O . PRO A 1 97 ? -2.335 3.724 -1.782 1.00 91.00 97 PRO A O 1
ATOM 797 N N . GLY A 1 98 ? -0.891 4.990 -2.968 1.00 90.62 98 GLY A N 1
ATOM 798 C CA . GLY A 1 98 ? -1.850 6.044 -3.323 1.00 90.62 98 GLY A CA 1
ATOM 799 C C . GLY A 1 98 ? -2.960 5.530 -4.229 1.00 90.62 98 GLY A C 1
ATOM 800 O O . GLY A 1 98 ? -4.137 5.749 -3.983 1.00 90.62 98 GLY A O 1
ATOM 801 N N . TRP A 1 99 ? -2.615 4.738 -5.240 1.00 89.44 99 TRP A N 1
ATOM 802 C CA . TRP A 1 99 ? -3.631 4.129 -6.102 1.00 89.44 99 TRP A CA 1
ATOM 803 C C . TRP A 1 99 ? -4.457 3.054 -5.386 1.00 89.44 99 TRP A C 1
ATOM 805 O O . TRP A 1 99 ? -5.649 2.909 -5.651 1.00 89.44 99 TRP A O 1
ATOM 815 N N . TRP A 1 100 ? -3.853 2.314 -4.452 1.00 90.19 100 TRP A N 1
ATOM 816 C CA . TRP A 1 100 ? -4.573 1.328 -3.647 1.00 90.19 100 TRP A CA 1
ATOM 817 C C . TRP A 1 100 ? -5.603 1.952 -2.703 1.00 90.19 100 TRP A C 1
ATOM 819 O O . TRP A 1 100 ? -6.679 1.374 -2.528 1.00 90.19 100 TRP A O 1
ATOM 829 N N . SER A 1 101 ? -5.312 3.123 -2.127 1.00 87.38 101 SER A N 1
ATOM 830 C CA . SER A 1 101 ? -6.239 3.783 -1.199 1.00 87.38 101 SER A CA 1
ATOM 831 C C . SER A 1 101 ? -7.577 4.146 -1.850 1.00 87.38 101 SER A C 1
ATOM 833 O O . SER A 1 101 ? -8.584 4.171 -1.155 1.00 87.38 101 SER A O 1
ATOM 835 N N . LEU A 1 102 ? -7.627 4.336 -3.173 1.00 83.94 102 LEU A N 1
ATOM 836 C CA . LEU A 1 102 ? -8.880 4.594 -3.893 1.00 83.94 102 LEU A CA 1
ATOM 837 C C . LEU A 1 102 ? -9.808 3.376 -3.985 1.00 83.94 102 LEU A C 1
ATOM 839 O O . LEU A 1 102 ? -11.020 3.539 -4.096 1.00 83.94 102 LEU A O 1
ATOM 843 N N . ALA A 1 103 ? -9.255 2.162 -4.008 1.00 75.44 103 ALA A N 1
ATOM 844 C CA . ALA A 1 103 ? -10.027 0.944 -4.264 1.00 75.44 103 ALA A CA 1
ATOM 845 C C . ALA A 1 103 ? -10.321 0.123 -3.003 1.00 75.44 103 ALA A C 1
ATOM 847 O O . ALA A 1 103 ? -11.247 -0.687 -3.002 1.00 75.44 103 ALA A O 1
ATOM 848 N N . GLY A 1 104 ? -9.503 0.282 -1.961 1.00 62.44 104 GLY A N 1
ATOM 849 C CA . GLY A 1 104 ? -9.590 -0.509 -0.733 1.00 62.44 104 GLY A CA 1
ATOM 850 C C . GLY A 1 104 ? -9.340 0.279 0.550 1.00 62.44 104 GLY A C 1
ATOM 851 O O . GLY A 1 104 ? -9.045 -0.354 1.566 1.00 62.44 104 GLY A O 1
ATOM 852 N N . GLY A 1 105 ? -9.390 1.616 0.485 1.00 50.25 105 GLY A N 1
ATOM 853 C CA . GLY A 1 105 ? -9.451 2.502 1.652 1.00 50.25 105 GLY A CA 1
ATOM 854 C C . GLY A 1 105 ? -10.815 2.466 2.327 1.00 50.25 105 GLY A C 1
ATOM 855 O O . GLY A 1 105 ? -11.829 2.422 1.596 1.00 50.25 105 GLY A O 1
#

Sequence (105 aa):
RVVHDLSALLHGESVNNTTEFEEAPVVECGHIFEAMLYRIWSLRQAWPRKRILISKMDVKSAFRQLALDVRGPLLGYRYNDLVVVDLRLQFGWRSSPGWWSLAGG

Solvent-accessible surface area (backbone atoms only — not comparable to full-atom values): 6738 Å² total; per-residue (Å²): 133,95,76,65,69,33,68,53,68,58,96,85,43,22,61,49,76,73,46,71,57,85,77,34,49,81,76,77,59,63,67,59,53,51,53,51,51,54,49,53,49,53,49,40,70,78,36,77,84,62,86,85,84,82,89,85,84,80,70,84,64,54,45,60,73,40,76,49,64,90,86,52,81,88,45,62,50,77,55,94,95,43,78,47,75,52,61,35,36,48,78,69,43,78,42,33,63,21,58,41,42,78,79,73,103

Organism: NCBI:txid303371

Nearest PDB structures (foldseek):
  7dma-assembly1_A  TM=2.049E-01  e=5.446E+00  Vibrio alginolyticus
  8zow-assembly1_c  TM=2.256E-01  e=9.954E+00  Sus scrofa

Foldseek 3Di:
DDADQQVDDDVNDGVQRPDPLVPFADDDCPVVVVVVVVVVVVCCVVPVPDDDDDDDDDDPPLQQVAFADPPHDFDWDDDPPDIDTRRTGHDNRSRSVRVSSVPPD

pLDDT: mean 87.79, std 8.15, range [50.25, 98.44]

Mean predicted aligned error: 5.81 Å

Radius of gyration: 19.31 Å; Cα contacts (8 Å, |Δi|>4): 95; chains: 1; bounding box: 43×29×56 Å